Protein AF-A0A7V6SY39-F1 (afdb_monomer_lite)

Structure (mmCIF, N/CA/C/O backbone):
data_AF-A0A7V6SY39-F1
#
_entry.id   AF-A0A7V6SY39-F1
#
loop_
_atom_site.group_PDB
_atom_site.id
_atom_site.type_symbol
_atom_site.label_atom_id
_atom_site.label_alt_id
_atom_site.label_comp_id
_atom_site.label_asym_id
_atom_site.label_entity_id
_atom_site.label_seq_id
_atom_site.pdbx_PDB_ins_code
_atom_site.Cartn_x
_atom_site.Cartn_y
_atom_site.Cartn_z
_atom_site.occupancy
_atom_site.B_iso_or_equiv
_atom_site.auth_seq_id
_atom_site.auth_comp_id
_atom_site.auth_asym_id
_atom_site.auth_atom_id
_atom_site.pdbx_PDB_model_num
ATOM 1 N N . LEU A 1 1 ? -1.137 -1.228 -19.938 1.00 82.81 1 LEU A N 1
ATOM 2 C CA . LEU A 1 1 ? 0.045 -0.661 -19.243 1.00 82.81 1 LEU A CA 1
ATOM 3 C C . LEU A 1 1 ? -0.247 -0.276 -17.789 1.00 82.81 1 LEU A C 1
ATOM 5 O O . LEU A 1 1 ? 0.533 -0.662 -16.931 1.00 82.81 1 LEU A O 1
ATOM 9 N N . SER A 1 2 ? -1.364 0.408 -17.492 1.00 92.31 2 SER A N 1
ATOM 10 C CA . SER A 1 2 ? -1.744 0.785 -16.113 1.00 92.31 2 SER A CA 1
ATOM 11 C C . SER A 1 2 ? -1.755 -0.401 -15.132 1.00 92.31 2 SER A C 1
ATOM 13 O O . SER A 1 2 ? -1.131 -0.316 -14.082 1.00 92.31 2 SER A O 1
ATOM 15 N N . ASN A 1 3 ? -2.328 -1.547 -15.517 1.00 96.31 3 ASN A N 1
ATOM 16 C CA . ASN A 1 3 ? -2.352 -2.745 -14.662 1.00 96.31 3 ASN A CA 1
ATOM 17 C C . ASN A 1 3 ? -0.944 -3.267 -14.327 1.00 96.31 3 ASN A C 1
ATOM 19 O O . ASN A 1 3 ? -0.667 -3.605 -13.182 1.00 96.31 3 ASN A O 1
ATOM 23 N N . CYS A 1 4 ? -0.035 -3.289 -15.306 1.00 95.94 4 CYS A N 1
ATOM 24 C CA . CYS A 1 4 ? 1.357 -3.693 -15.090 1.00 95.94 4 CYS A CA 1
ATOM 25 C C . CYS A 1 4 ? 2.061 -2.741 -14.114 1.00 95.94 4 CYS A C 1
ATOM 27 O O . CYS A 1 4 ? 2.736 -3.190 -13.193 1.00 95.94 4 CYS A O 1
ATOM 29 N N . ALA A 1 5 ? 1.866 -1.431 -14.290 1.00 96.25 5 ALA A N 1
ATOM 30 C CA . ALA 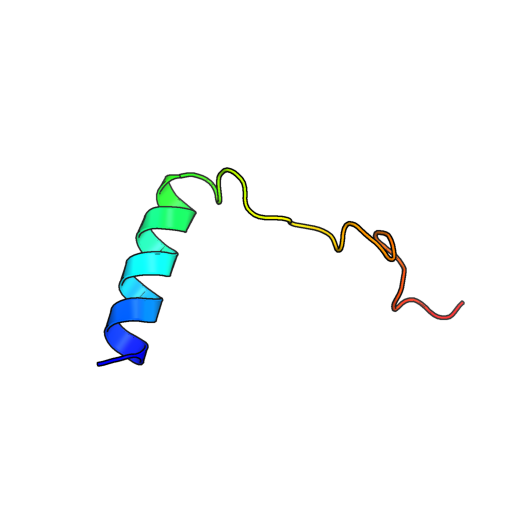A 1 5 ? 2.419 -0.425 -13.390 1.00 96.25 5 ALA A CA 1
ATOM 31 C C . ALA A 1 5 ? 1.853 -0.567 -11.965 1.00 96.25 5 ALA A C 1
ATOM 33 O O . ALA A 1 5 ? 2.615 -0.507 -11.006 1.00 96.25 5 ALA A O 1
ATOM 34 N N . ALA A 1 6 ? 0.550 -0.830 -11.822 1.00 97.12 6 ALA A N 1
ATOM 35 C CA . ALA A 1 6 ? -0.090 -1.049 -10.528 1.00 97.12 6 ALA A CA 1
ATOM 36 C C . ALA A 1 6 ? 0.493 -2.264 -9.783 1.00 97.12 6 ALA A C 1
ATOM 38 O O . ALA A 1 6 ? 0.797 -2.152 -8.597 1.00 97.12 6 ALA A O 1
ATOM 39 N N . ILE A 1 7 ? 0.716 -3.388 -10.477 1.00 97.25 7 ILE A N 1
ATOM 40 C CA . ILE A 1 7 ? 1.344 -4.589 -9.896 1.00 97.25 7 ILE A CA 1
ATOM 41 C C . ILE A 1 7 ? 2.758 -4.270 -9.398 1.00 97.25 7 ILE A C 1
ATOM 43 O O . ILE A 1 7 ? 3.088 -4.551 -8.249 1.00 97.25 7 ILE A O 1
ATOM 47 N N . MET A 1 8 ? 3.578 -3.633 -10.236 1.00 97.38 8 MET A N 1
ATOM 48 C CA . MET A 1 8 ? 4.964 -3.305 -9.886 1.00 97.38 8 MET A CA 1
ATOM 49 C C . MET A 1 8 ? 5.051 -2.343 -8.695 1.00 97.38 8 MET A C 1
ATOM 51 O O . MET A 1 8 ? 5.854 -2.553 -7.788 1.00 97.38 8 MET A O 1
ATOM 55 N N . VAL A 1 9 ? 4.206 -1.307 -8.665 1.00 96.31 9 VAL A N 1
ATOM 56 C CA . VAL A 1 9 ? 4.147 -0.349 -7.550 1.00 96.31 9 VAL A CA 1
ATOM 57 C C . VAL A 1 9 ? 3.707 -1.043 -6.261 1.00 96.31 9 VAL A C 1
ATOM 59 O O . VAL A 1 9 ? 4.301 -0.810 -5.209 1.00 96.31 9 VAL A O 1
ATOM 62 N N . TYR A 1 10 ? 2.710 -1.927 -6.333 1.00 95.88 10 TYR A N 1
ATOM 63 C CA . TYR A 1 10 ? 2.239 -2.672 -5.169 1.00 95.88 10 TYR A CA 1
ATOM 64 C C . TYR A 1 10 ? 3.323 -3.589 -4.589 1.00 95.88 10 TYR A C 1
ATOM 66 O O . TYR A 1 10 ? 3.535 -3.593 -3.377 1.00 95.88 10 TYR A O 1
ATOM 74 N N . GLU A 1 11 ? 4.059 -4.312 -5.435 1.00 97.06 11 GLU A N 1
ATOM 75 C CA . GLU A 1 11 ? 5.144 -5.196 -4.992 1.00 97.06 11 GLU A CA 1
ATOM 76 C C . GLU A 1 11 ? 6.276 -4.438 -4.286 1.00 97.06 11 GLU A C 1
ATOM 78 O O . GLU A 1 11 ? 6.754 -4.875 -3.237 1.00 97.06 11 GLU A O 1
ATOM 83 N N . VAL A 1 12 ? 6.670 -3.269 -4.805 1.00 96.81 12 VAL A N 1
ATOM 84 C CA . VAL A 1 12 ? 7.690 -2.418 -4.167 1.00 96.81 12 VAL A CA 1
ATOM 85 C C . VAL A 1 12 ? 7.202 -1.898 -2.814 1.00 96.81 12 VAL A C 1
ATOM 87 O O . VAL A 1 12 ? 7.921 -1.991 -1.817 1.00 96.81 12 VAL A O 1
ATOM 90 N N . LEU A 1 13 ? 5.966 -1.396 -2.745 1.00 96.81 13 LEU A N 1
ATOM 91 C CA . LEU A 1 13 ? 5.389 -0.907 -1.493 1.00 96.81 13 LEU A CA 1
A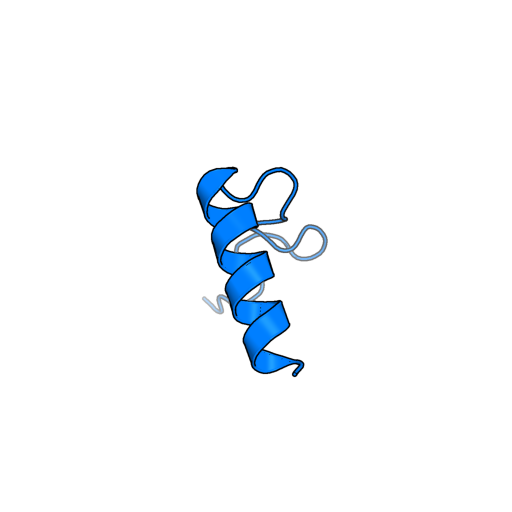TOM 92 C C . LEU A 1 13 ? 5.272 -2.025 -0.453 1.00 96.81 13 LEU A C 1
ATOM 94 O O . LEU A 1 13 ? 5.580 -1.799 0.715 1.00 96.81 13 LEU A O 1
ATOM 98 N N . ARG A 1 14 ? 4.902 -3.241 -0.867 1.00 95.38 14 ARG A N 1
ATOM 99 C CA . ARG A 1 14 ? 4.833 -4.416 0.010 1.00 95.38 14 ARG A CA 1
ATOM 100 C C . ARG A 1 14 ? 6.195 -4.755 0.613 1.00 95.38 14 ARG A C 1
ATOM 102 O O . ARG A 1 14 ? 6.277 -4.970 1.820 1.00 95.38 14 ARG A O 1
ATOM 109 N N . GLN A 1 15 ? 7.261 -4.759 -0.191 1.00 97.88 15 GLN A N 1
ATOM 110 C CA . GLN A 1 15 ? 8.631 -4.993 0.294 1.00 97.88 15 GLN A CA 1
ATOM 111 C C . GLN A 1 15 ? 9.084 -3.922 1.298 1.00 97.88 15 GLN A C 1
ATOM 113 O O . GLN A 1 15 ? 9.831 -4.216 2.226 1.00 97.88 15 GLN A O 1
ATOM 118 N N . GLN A 1 16 ? 8.582 -2.694 1.157 1.00 97.31 16 GLN A N 1
ATOM 119 C CA . GLN A 1 16 ? 8.824 -1.585 2.083 1.00 97.31 16 GLN A CA 1
ATOM 120 C C . GLN A 1 16 ? 7.834 -1.531 3.257 1.00 97.31 16 GLN A C 1
ATOM 122 O O . GLN A 1 16 ? 7.787 -0.527 3.968 1.00 97.31 16 GLN A O 1
ATOM 127 N N . ASN A 1 17 ? 7.024 -2.575 3.464 1.00 95.56 17 ASN A N 1
ATOM 128 C CA . ASN A 1 17 ? 5.985 -2.621 4.495 1.00 95.56 17 ASN A CA 1
ATOM 129 C C . ASN A 1 17 ? 5.003 -1.428 4.428 1.00 95.56 17 ASN A C 1
ATOM 131 O O . ASN A 1 17 ? 4.580 -0.883 5.450 1.00 95.56 17 ASN A O 1
ATOM 135 N N . TYR A 1 18 ? 4.668 -1.001 3.208 1.00 94.75 18 TYR A N 1
ATOM 136 C CA . TYR A 1 18 ? 3.792 0.132 2.901 1.00 94.75 18 TYR A CA 1
ATOM 137 C C . TYR A 1 18 ? 4.210 1.422 3.620 1.00 94.75 18 TYR A C 1
ATOM 139 O O . TYR A 1 18 ? 3.379 2.147 4.171 1.00 94.75 18 TYR A O 1
ATOM 147 N N . ASN A 1 19 ? 5.519 1.693 3.647 1.00 93.12 19 ASN A N 1
ATOM 148 C CA . ASN A 1 1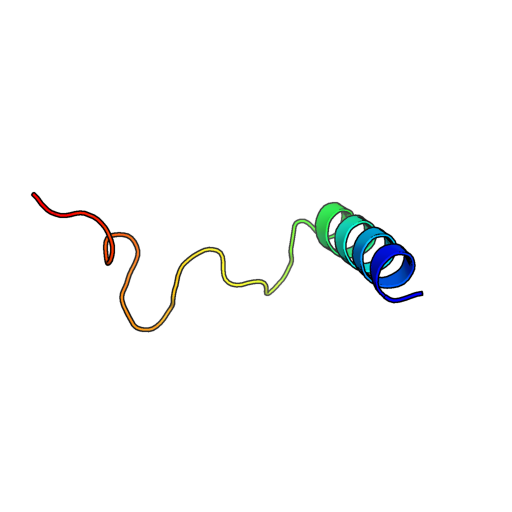9 ? 6.079 2.860 4.317 1.00 93.12 19 ASN A CA 1
ATOM 149 C C . ASN A 1 19 ? 5.388 4.158 3.860 1.00 93.12 19 ASN A C 1
ATOM 151 O O . ASN A 1 19 ? 5.232 4.398 2.664 1.00 93.12 19 ASN A O 1
ATOM 155 N N . LYS A 1 20 ? 5.007 5.003 4.824 1.00 90.75 20 LYS A N 1
ATOM 156 C CA . LYS A 1 20 ? 4.306 6.286 4.620 1.00 90.75 20 LYS A CA 1
ATOM 157 C C . LYS A 1 20 ? 2.916 6.191 3.976 1.00 90.75 20 LYS A C 1
ATOM 159 O O . LYS A 1 20 ? 2.338 7.230 3.666 1.00 90.75 20 LYS A O 1
ATOM 164 N N . LEU A 1 21 ? 2.358 4.992 3.803 1.00 93.44 21 LEU A N 1
ATOM 165 C CA . LEU A 1 21 ? 0.976 4.845 3.366 1.00 93.44 21 LEU A CA 1
ATOM 166 C C . LEU A 1 21 ? 0.033 4.951 4.568 1.00 93.44 21 LEU A C 1
ATOM 168 O O . LEU A 1 21 ? 0.261 4.350 5.621 1.00 93.44 21 LEU A O 1
ATOM 172 N N . LEU A 1 22 ? -1.041 5.717 4.401 1.00 91.25 22 LEU A N 1
ATOM 173 C CA . LEU A 1 22 ? -2.098 5.818 5.398 1.00 91.25 22 LEU A CA 1
ATOM 174 C C . LEU A 1 22 ? -2.857 4.490 5.446 1.00 91.25 22 LEU A C 1
ATOM 176 O O . LEU A 1 22 ? -3.391 4.035 4.437 1.00 91.25 22 LEU A O 1
ATOM 180 N N . LYS A 1 23 ? -2.888 3.859 6.621 1.00 88.06 23 LYS A N 1
ATOM 181 C CA . LYS A 1 23 ? -3.670 2.633 6.864 1.00 88.06 23 LYS A CA 1
ATOM 182 C C . LYS A 1 23 ? -5.111 2.940 7.256 1.00 88.06 23 LYS A C 1
ATOM 184 O O . LYS A 1 23 ? -5.977 2.078 7.182 1.00 88.06 23 LYS A O 1
ATOM 189 N N . GLU A 1 24 ? -5.332 4.163 7.711 1.00 89.38 24 GLU A N 1
ATOM 190 C CA . GLU A 1 24 ? -6.579 4.658 8.264 1.00 89.38 24 GLU A CA 1
ATOM 191 C C . GLU A 1 24 ? -6.821 6.038 7.679 1.00 89.38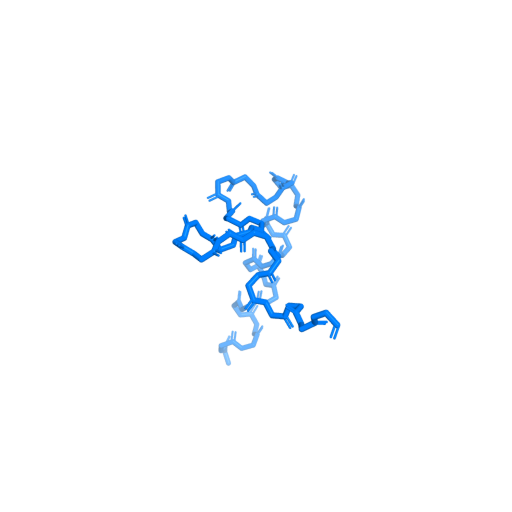 24 GLU A C 1
ATOM 193 O O . GLU A 1 24 ? -5.877 6.750 7.327 1.00 89.38 24 GLU A O 1
ATOM 198 N N . GLU A 1 25 ? -8.089 6.397 7.543 1.00 88.06 25 GLU A N 1
ATOM 199 C CA . GLU A 1 25 ? -8.466 7.686 6.988 1.00 88.06 25 GLU A CA 1
ATOM 200 C C . GLU A 1 25 ? -8.160 8.783 8.028 1.00 88.06 25 GLU A C 1
ATOM 202 O O . GLU A 1 25 ? -8.743 8.759 9.118 1.00 88.06 25 GLU A O 1
ATOM 207 N N . PRO A 1 26 ? -7.224 9.711 7.751 1.00 87.88 26 PRO A N 1
ATOM 208 C CA . PRO A 1 26 ? -6.736 10.660 8.750 1.00 87.88 26 PRO A CA 1
ATOM 209 C C . PRO A 1 26 ? -7.781 11.690 9.195 1.00 87.88 26 PRO A C 1
ATOM 211 O O . PRO A 1 26 ? -7.622 12.270 10.266 1.00 87.88 26 PRO A O 1
ATOM 214 N N . PHE A 1 27 ? -8.827 11.940 8.404 1.00 87.88 27 PHE A N 1
ATOM 215 C CA . PH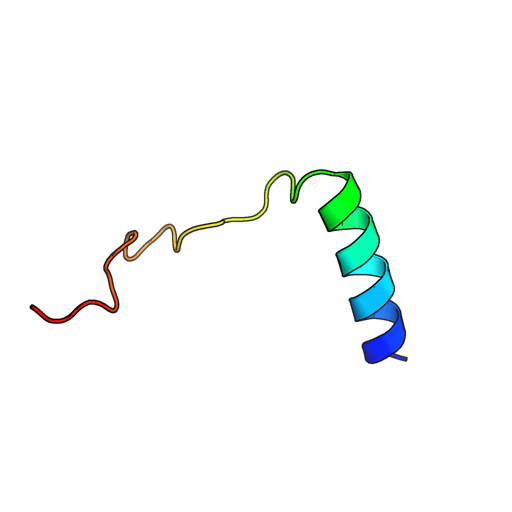E A 1 27 ? -9.810 12.989 8.674 1.00 87.88 27 PHE A CA 1
ATOM 216 C C . PHE A 1 27 ? -11.076 12.485 9.373 1.00 87.88 27 PHE A C 1
ATOM 218 O O . PHE A 1 27 ? -11.639 13.214 10.186 1.00 87.88 27 PHE A O 1
ATOM 225 N N . LYS A 1 28 ? -11.539 11.263 9.090 1.00 87.31 28 LYS A N 1
ATOM 226 C CA . LYS A 1 28 ? -12.778 10.709 9.667 1.00 87.31 28 LYS A CA 1
ATOM 227 C C . LYS A 1 28 ? -12.548 9.693 10.790 1.00 87.31 28 LYS A C 1
ATOM 229 O O . LYS A 1 28 ? -13.496 9.361 11.496 1.00 87.31 28 LYS A O 1
ATOM 234 N N . GLY A 1 29 ? -11.315 9.224 10.995 1.00 82.62 29 GLY A N 1
ATOM 235 C CA . GLY A 1 29 ? -10.979 8.250 12.040 1.00 82.62 29 GLY A CA 1
ATOM 236 C C . GLY A 1 29 ? -11.249 6.798 11.633 1.00 82.62 29 GLY A C 1
ATOM 237 O O . GLY A 1 29 ? -11.752 6.522 10.549 1.00 82.62 29 GLY A O 1
ATOM 238 N N . LYS A 1 30 ? -10.880 5.839 12.492 1.00 85.44 30 LYS A N 1
ATOM 239 C CA . LYS A 1 30 ? -10.863 4.396 12.160 1.00 85.44 30 LYS A CA 1
ATOM 240 C C . LYS A 1 30 ? -12.245 3.785 11.937 1.00 85.44 30 LYS A C 1
ATOM 242 O O . LYS A 1 30 ? -12.390 2.848 11.158 1.00 8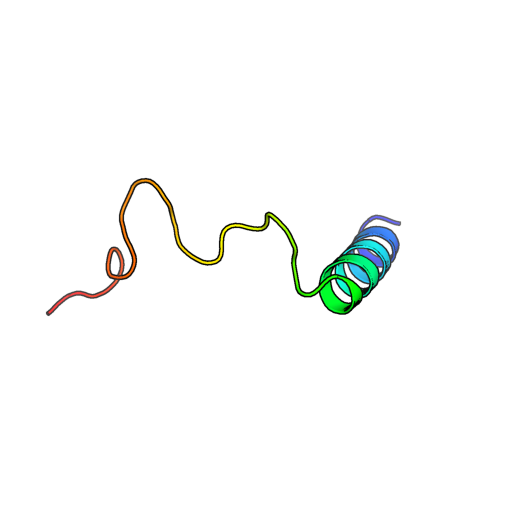5.44 30 LYS A O 1
ATOM 247 N N . ASP A 1 31 ? -13.252 4.321 12.613 1.00 85.75 31 ASP A N 1
ATOM 248 C CA . ASP A 1 31 ? -14.583 3.720 12.710 1.00 85.75 31 ASP A CA 1
ATOM 249 C C . ASP A 1 31 ? -15.646 4.509 11.935 1.00 85.75 31 ASP A C 1
ATOM 251 O O . ASP A 1 31 ? -16.836 4.295 12.122 1.00 85.75 31 ASP A O 1
ATOM 255 N N . TYR A 1 32 ? -15.238 5.385 11.010 1.00 84.19 32 TYR A N 1
ATOM 256 C CA . TYR A 1 32 ? -16.145 6.285 10.283 1.00 84.19 32 TYR A CA 1
ATOM 257 C C . TYR A 1 32 ? -17.232 5.601 9.433 1.00 84.19 32 TYR A C 1
ATOM 259 O O . TYR A 1 32 ? -18.164 6.265 8.981 1.00 84.19 32 TYR A O 1
ATOM 267 N N . LEU A 1 33 ? -17.102 4.294 9.184 1.00 82.25 33 LEU A N 1
ATOM 268 C CA . LEU A 1 33 ? -18.079 3.472 8.460 1.00 82.25 33 LEU A CA 1
ATOM 269 C C . LEU A 1 33 ? -18.836 2.486 9.359 1.00 82.25 33 LEU A C 1
ATOM 271 O O . LEU A 1 33 ? -19.701 1.767 8.857 1.00 82.25 33 LEU A O 1
ATOM 275 N N . LYS A 1 34 ? -18.534 2.419 10.660 1.00 83.69 34 LYS A N 1
ATOM 276 C CA . LYS A 1 34 ? -19.313 1.598 11.590 1.00 83.69 34 LYS A CA 1
ATOM 277 C C . LYS A 1 34 ? -20.543 2.396 12.024 1.00 83.69 34 LYS A C 1
ATOM 279 O O . LYS A 1 34 ? -20.416 3.475 12.590 1.00 83.69 34 LYS A O 1
ATOM 284 N N . LYS A 1 35 ? -21.730 1.873 11.715 1.00 71.06 35 LYS A N 1
ATOM 285 C CA . LYS A 1 35 ? -22.966 2.200 12.436 1.00 71.06 35 LYS A CA 1
ATOM 286 C C . LYS A 1 35 ? -23.043 1.261 13.637 1.00 71.06 35 LYS A C 1
ATOM 288 O O . LYS A 1 35 ? -22.744 0.080 13.456 1.00 71.06 35 LYS A O 1
ATOM 293 N N . ASP A 1 36 ? -23.392 1.798 14.804 1.00 65.50 36 ASP A N 1
ATOM 294 C CA . ASP A 1 36 ? -23.762 1.010 15.988 1.00 65.50 36 ASP A CA 1
ATOM 295 C C . ASP A 1 36 ? -24.833 -0.048 15.671 1.00 65.50 36 ASP A C 1
ATOM 297 O O . ASP A 1 36 ? -25.730 0.240 14.837 1.00 65.50 36 ASP A O 1
#

Secondary structure (DSSP, 8-state):
-HHHHHHHHHHHHHHTTTTT--SS-TTT-TTTT---

Radius of gyration: 14.14 Å; chains: 1; bounding box: 33×18×35 Å

Sequence (36 aa):
LSNCAAIMVYEVLRQQNYNKLLKEEPFKGKDYLKKD

Foldseek 3Di:
DVVVVVVVVVVVCVVVVVPPDDPDDPPCGRCNPDDD

pLDDT: mean 90.47, std 7.4, range [65.5, 97.88]